Protein AF-A0A3N0BSY7-F1 (afdb_monomer_lite)

Structure (mmCIF, N/CA/C/O backbone):
data_AF-A0A3N0BSY7-F1
#
_entry.id   AF-A0A3N0BSY7-F1
#
loop_
_atom_site.group_PDB
_atom_site.id
_atom_site.type_symbol
_atom_site.label_atom_id
_atom_site.label_alt_id
_atom_site.label_comp_id
_atom_site.label_asym_id
_atom_site.label_entity_id
_atom_site.label_seq_id
_atom_site.pdbx_PDB_ins_code
_atom_site.Cartn_x
_atom_site.Cartn_y
_atom_site.Cartn_z
_atom_site.occupancy
_atom_site.B_iso_or_equiv
_atom_site.auth_seq_id
_atom_site.auth_comp_id
_atom_site.auth_asym_id
_atom_site.auth_atom_id
_atom_site.pdbx_PDB_model_num
ATOM 1 N N . MET A 1 1 ? -25.009 -17.637 57.063 1.00 52.81 1 MET A N 1
ATOM 2 C CA . MET A 1 1 ? -25.276 -16.673 55.966 1.00 52.81 1 MET A CA 1
ATOM 3 C C . MET A 1 1 ? -24.170 -15.632 55.743 1.00 52.81 1 MET A C 1
ATOM 5 O O . MET A 1 1 ? -24.167 -15.025 54.686 1.00 52.81 1 MET A O 1
ATOM 9 N N . LYS A 1 2 ? -23.204 -15.424 56.659 1.00 50.97 2 LYS A N 1
ATOM 10 C CA . LYS A 1 2 ? -22.101 -14.455 56.452 1.00 50.97 2 LYS A CA 1
ATOM 11 C C . LYS A 1 2 ? -21.072 -14.870 55.381 1.00 50.97 2 LYS A C 1
ATOM 13 O O . LYS A 1 2 ? -20.528 -14.005 54.710 1.00 50.97 2 LYS A O 1
ATOM 18 N N . ASN A 1 3 ? -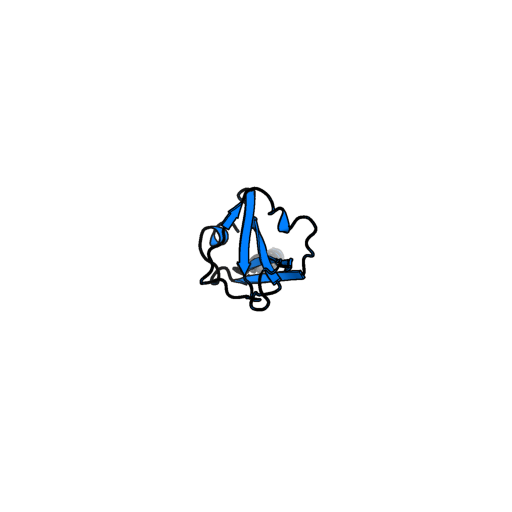20.861 -16.171 55.161 1.00 54.19 3 ASN A N 1
ATOM 19 C CA . ASN A 1 3 ? -19.812 -16.663 54.251 1.00 54.19 3 ASN A CA 1
ATOM 20 C C . ASN A 1 3 ? -20.168 -16.541 52.756 1.00 54.19 3 ASN A C 1
ATOM 22 O O . ASN A 1 3 ? -19.274 -16.492 51.920 1.00 54.19 3 ASN A O 1
ATOM 26 N N . PHE A 1 4 ? -21.458 -16.443 52.412 1.00 57.50 4 PHE A N 1
ATOM 27 C CA . PHE A 1 4 ? -21.905 -16.276 51.021 1.00 57.50 4 PHE A CA 1
ATOM 28 C C . PHE A 1 4 ? -21.656 -14.862 50.481 1.00 57.50 4 PHE A C 1
ATOM 30 O O . PHE A 1 4 ? -21.398 -14.695 49.293 1.00 57.50 4 PHE A O 1
ATOM 37 N N . ILE A 1 5 ? -21.674 -13.851 51.355 1.00 60.69 5 ILE A N 1
ATOM 38 C CA . ILE A 1 5 ? -21.452 -12.447 50.976 1.00 60.69 5 ILE A CA 1
ATOM 39 C C . ILE A 1 5 ? -20.005 -12.241 50.508 1.00 60.69 5 ILE A C 1
ATOM 41 O O . ILE A 1 5 ? -19.756 -11.518 49.547 1.00 60.69 5 ILE A O 1
ATOM 45 N N . VAL A 1 6 ? -19.055 -12.937 51.141 1.00 60.19 6 VAL A N 1
ATOM 46 C CA . VAL A 1 6 ? -17.627 -12.863 50.796 1.00 60.19 6 VAL A CA 1
ATOM 47 C C . VAL A 1 6 ? -17.363 -13.451 49.406 1.00 60.19 6 VAL A C 1
ATOM 49 O O . VAL A 1 6 ? -16.630 -12.857 48.621 1.00 60.19 6 VAL A O 1
ATOM 52 N N . LEU A 1 7 ? -18.011 -14.571 49.070 1.00 58.03 7 LEU A N 1
ATOM 53 C CA . LEU A 1 7 ? -17.904 -15.201 47.749 1.00 58.03 7 LEU A CA 1
ATOM 54 C C . LEU A 1 7 ? -18.484 -14.322 46.631 1.00 58.03 7 LEU A C 1
ATOM 56 O O . LEU A 1 7 ? -17.897 -14.236 45.555 1.00 58.03 7 LEU A O 1
ATOM 60 N N . PHE A 1 8 ? -19.590 -13.621 46.895 1.00 58.25 8 PHE A N 1
ATOM 61 C CA . PHE A 1 8 ? -20.190 -12.704 45.922 1.00 58.25 8 PHE A CA 1
ATOM 62 C C . PHE A 1 8 ? -19.333 -11.452 45.694 1.00 58.25 8 PHE A C 1
ATOM 64 O O . PHE A 1 8 ? -19.147 -11.033 44.553 1.00 58.25 8 PHE A O 1
ATOM 71 N N . ALA A 1 9 ? -18.754 -10.889 46.758 1.00 59.97 9 ALA A N 1
ATOM 72 C CA . ALA A 1 9 ? -17.846 -9.749 46.650 1.00 59.97 9 ALA A CA 1
ATOM 73 C C . ALA A 1 9 ? -16.573 -10.091 45.852 1.00 59.97 9 ALA A C 1
ATOM 75 O O . ALA A 1 9 ? -16.105 -9.269 45.066 1.00 59.97 9 ALA A O 1
ATOM 76 N N . LEU A 1 10 ? -16.051 -11.316 45.997 1.00 56.12 10 LEU A N 1
ATOM 77 C CA . LEU A 1 10 ? -14.873 -11.783 45.260 1.00 56.12 10 LEU A CA 1
ATOM 78 C C . LEU A 1 10 ? -15.155 -12.021 43.766 1.00 56.12 10 LEU A C 1
ATOM 80 O O . LEU A 1 10 ? -14.283 -11.822 42.927 1.00 56.12 10 LEU A O 1
ATOM 84 N N . ALA A 1 11 ? -16.375 -12.436 43.416 1.00 58.53 11 ALA A N 1
ATOM 85 C CA . ALA A 1 11 ? -16.765 -12.624 42.020 1.00 58.53 11 ALA A CA 1
ATOM 86 C C . ALA A 1 11 ? -16.898 -11.281 41.278 1.00 58.53 11 ALA A C 1
ATOM 88 O O . ALA A 1 11 ? -16.488 -11.170 40.124 1.00 58.53 11 ALA A O 1
ATOM 89 N N . ILE A 1 12 ? -17.410 -10.239 41.942 1.00 59.53 12 ILE A N 1
ATOM 90 C CA . ILE A 1 12 ? -17.625 -8.914 41.334 1.00 59.53 12 ILE A CA 1
ATOM 91 C C . ILE A 1 12 ? -16.292 -8.227 40.980 1.00 59.53 12 ILE A C 1
ATOM 93 O O . ILE A 1 12 ? -16.208 -7.547 39.956 1.00 59.53 12 ILE A O 1
ATOM 97 N N . THR A 1 13 ? -15.222 -8.445 41.753 1.00 56.75 13 THR A N 1
ATOM 98 C CA . THR A 1 13 ? -13.900 -7.858 41.459 1.00 56.75 13 THR A CA 1
ATOM 99 C C . THR A 1 13 ? -13.200 -8.507 40.262 1.00 56.75 13 THR A C 1
ATOM 101 O O . THR A 1 13 ? -12.439 -7.829 39.573 1.00 56.75 13 THR A O 1
ATOM 104 N N . LEU A 1 14 ? -13.494 -9.776 39.953 1.00 56.66 14 LEU A N 1
ATOM 105 C CA . LEU A 1 14 ? -12.947 -10.465 38.776 1.00 56.66 14 LEU A CA 1
ATOM 106 C C . LEU A 1 14 ? -13.593 -9.993 37.462 1.00 56.66 14 LEU A C 1
ATOM 108 O O . LEU A 1 14 ? -12.926 -9.968 36.428 1.00 56.66 14 LEU A O 1
ATOM 112 N N . PHE A 1 15 ? -14.860 -9.564 37.489 1.00 56.34 15 PHE A N 1
ATOM 113 C CA . PHE A 1 15 ? -15.540 -9.010 36.309 1.00 56.34 15 PHE A CA 1
ATOM 114 C C . PHE A 1 15 ? -15.300 -7.507 36.105 1.00 56.34 15 PHE A C 1
ATOM 116 O O . PHE A 1 15 ? -15.439 -7.018 34.985 1.00 56.34 15 PHE A O 1
ATOM 123 N N . ALA A 1 16 ? -14.899 -6.772 37.148 1.00 57.22 16 ALA A N 1
ATOM 124 C CA . ALA A 1 16 ? -14.709 -5.321 37.085 1.00 57.22 16 ALA A CA 1
ATOM 125 C C . ALA A 1 16 ? -13.463 -4.869 36.295 1.00 57.22 16 ALA A C 1
ATOM 127 O O . ALA A 1 16 ? -13.333 -3.687 35.988 1.00 57.22 16 ALA A O 1
ATOM 128 N N . CYS A 1 17 ? -12.555 -5.784 35.936 1.00 55.06 17 CYS A N 1
ATOM 129 C CA . CYS A 1 17 ? -11.276 -5.442 35.310 1.00 55.06 17 CYS A CA 1
ATOM 130 C C . CYS A 1 17 ? -11.107 -6.027 33.899 1.00 55.06 17 CYS A C 1
ATOM 132 O O . CYS A 1 17 ? -10.020 -6.446 33.512 1.00 55.06 17 CYS A O 1
ATOM 134 N N . LYS A 1 18 ? -12.161 -6.018 33.075 1.00 53.09 18 LYS A N 1
ATOM 135 C CA . LYS A 1 18 ? -11.959 -5.997 31.618 1.00 53.09 18 LYS A CA 1
ATOM 136 C C . LYS A 1 18 ? -11.784 -4.548 31.186 1.00 53.09 18 LYS A C 1
ATOM 138 O O . LYS A 1 18 ? -12.700 -3.927 30.657 1.00 53.09 18 LYS A O 1
ATOM 143 N N . LYS A 1 19 ? -10.593 -3.994 31.435 1.00 51.72 19 LYS A N 1
ATOM 144 C CA . LYS A 1 19 ? -10.174 -2.767 30.757 1.00 51.72 19 LYS A CA 1
ATOM 145 C C . LYS A 1 19 ? -10.115 -3.125 29.273 1.00 51.72 19 LYS A C 1
ATOM 147 O O . LYS A 1 19 ? -9.222 -3.852 28.853 1.00 51.72 19 LYS A O 1
ATOM 152 N N . SER A 1 20 ? -11.131 -2.709 28.524 1.00 56.50 20 SER A N 1
ATOM 153 C CA . SER A 1 20 ? -11.137 -2.736 27.065 1.00 56.50 20 SER A CA 1
ATOM 154 C C . SER A 1 20 ? -9.917 -1.942 26.612 1.00 56.50 20 SER A C 1
ATOM 156 O O . SER A 1 20 ? -9.950 -0.713 26.619 1.00 56.50 20 SER A O 1
ATOM 158 N N . ILE A 1 21 ? -8.811 -2.626 26.326 1.00 57.41 21 ILE A N 1
ATOM 159 C CA . ILE A 1 21 ? -7.659 -2.007 25.679 1.00 57.41 21 ILE A CA 1
ATOM 160 C C . ILE A 1 21 ? -8.168 -1.660 24.279 1.00 57.41 21 ILE A C 1
ATOM 162 O O . ILE A 1 21 ? -8.556 -2.591 23.570 1.00 57.41 21 ILE A O 1
ATOM 166 N N . PRO A 1 22 ? -8.279 -0.370 23.910 1.00 60.59 22 PRO A N 1
ATOM 167 C CA . PRO A 1 22 ? -8.687 -0.023 22.558 1.00 60.59 22 PRO A CA 1
ATOM 168 C C . PRO A 1 22 ? -7.723 -0.706 21.590 1.00 60.59 22 PRO A C 1
ATOM 170 O O . PRO A 1 22 ? -6.512 -0.729 21.836 1.00 60.59 22 PRO A O 1
ATOM 173 N N . GLU A 1 23 ? -8.263 -1.328 20.542 1.00 61.50 23 GLU A N 1
ATOM 174 C CA . GLU A 1 23 ? -7.421 -1.884 19.488 1.00 61.50 23 GLU A CA 1
ATOM 175 C C . GLU A 1 23 ? -6.504 -0.767 18.972 1.00 61.50 23 GLU A C 1
ATOM 177 O O . GLU A 1 23 ? -6.952 0.373 18.840 1.00 61.50 23 GLU A O 1
ATOM 182 N N . PRO A 1 24 ? -5.206 -1.040 18.760 1.00 67.00 24 PRO A N 1
ATOM 183 C CA . PRO A 1 24 ? -4.291 -0.013 18.291 1.00 67.00 24 PRO A CA 1
ATOM 184 C C . PRO A 1 24 ? -4.788 0.550 16.954 1.00 67.00 24 PRO A C 1
ATOM 186 O O . PRO A 1 24 ? -5.136 -0.224 16.065 1.00 67.00 24 PRO A O 1
ATOM 189 N N . ASP A 1 25 ? -4.782 1.882 16.815 1.00 84.44 25 ASP A N 1
ATOM 190 C CA . ASP A 1 25 ? -5.184 2.624 15.608 1.00 84.44 25 ASP A CA 1
ATOM 191 C C . ASP A 1 25 ? -4.176 2.408 14.466 1.00 84.44 25 ASP A C 1
ATOM 193 O O . ASP A 1 25 ? -3.429 3.308 14.058 1.00 84.44 25 ASP A O 1
ATOM 197 N N . VAL A 1 26 ? -4.097 1.172 13.980 1.00 87.44 26 VAL A N 1
ATOM 198 C CA . VAL A 1 26 ? -3.143 0.727 12.972 1.00 87.44 26 VAL A CA 1
ATOM 199 C C . VAL A 1 26 ? -3.826 -0.109 11.901 1.00 87.44 26 VAL A C 1
ATOM 201 O O . VAL A 1 26 ? -4.761 -0.863 12.162 1.00 87.44 26 VAL A O 1
ATOM 204 N N . ILE A 1 27 ? -3.305 -0.028 10.683 1.00 89.38 27 ILE A N 1
ATOM 205 C CA . ILE A 1 27 ? -3.689 -0.902 9.578 1.00 89.38 27 ILE A CA 1
ATOM 206 C C . ILE A 1 27 ? -2.485 -1.695 9.090 1.00 89.38 27 ILE A C 1
ATOM 208 O O . ILE A 1 27 ? -1.337 -1.277 9.238 1.00 89.38 27 ILE A O 1
ATOM 212 N N . ARG A 1 28 ? -2.758 -2.841 8.469 1.00 91.88 28 ARG A N 1
ATOM 213 C CA . ARG A 1 28 ? -1.739 -3.660 7.809 1.00 91.88 28 ARG A CA 1
ATOM 214 C C . ARG A 1 28 ? -1.766 -3.409 6.309 1.00 91.88 28 ARG A C 1
ATOM 216 O O . ARG A 1 28 ? -2.840 -3.472 5.704 1.00 91.88 28 ARG A O 1
ATOM 223 N N . LEU A 1 29 ? -0.601 -3.140 5.732 1.00 94.88 29 LEU A N 1
ATOM 224 C CA . LEU A 1 29 ? -0.406 -3.033 4.290 1.00 94.88 29 LEU A CA 1
ATOM 225 C C . LEU A 1 29 ? 0.511 -4.166 3.834 1.00 94.88 29 LEU A C 1
ATOM 227 O O . LEU A 1 29 ? 1.564 -4.397 4.427 1.00 94.88 29 LEU A O 1
ATOM 231 N N . LYS A 1 30 ? 0.118 -4.830 2.752 1.00 95.69 30 LYS A N 1
ATOM 232 C CA . LYS A 1 30 ? 0.965 -5.769 2.024 1.00 95.69 30 LYS A CA 1
ATOM 233 C C . LYS A 1 30 ? 1.869 -4.982 1.094 1.00 95.69 30 LYS A C 1
ATOM 235 O O . LYS A 1 30 ? 1.369 -4.151 0.332 1.00 95.69 30 LYS A O 1
ATOM 240 N N . VAL A 1 31 ? 3.167 -5.247 1.144 1.00 96.62 31 VAL A N 1
ATOM 241 C CA . VAL A 1 31 ? 4.143 -4.599 0.267 1.00 96.62 31 VAL A CA 1
ATOM 242 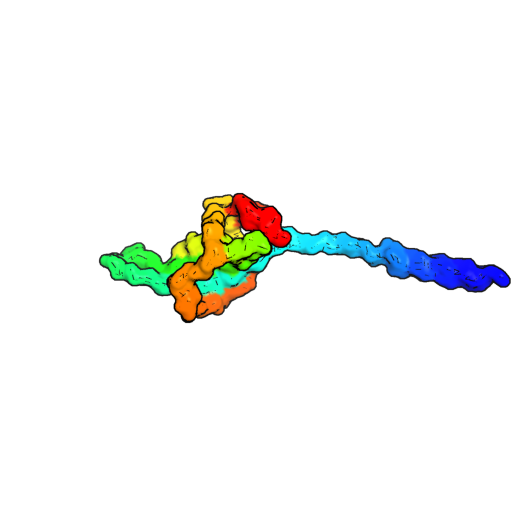C C . VAL A 1 31 ? 4.523 -5.560 -0.845 1.00 96.62 31 VAL A C 1
ATOM 244 O O . VAL A 1 31 ? 5.000 -6.659 -0.573 1.00 96.62 31 VAL A O 1
ATOM 247 N N . TYR A 1 32 ? 4.339 -5.138 -2.088 1.00 96.19 32 TYR A N 1
ATOM 248 C CA . TYR A 1 32 ? 4.815 -5.849 -3.272 1.00 96.19 32 TYR A CA 1
ATOM 249 C C . TYR A 1 32 ? 5.866 -5.007 -3.984 1.00 96.19 32 TYR A C 1
ATOM 251 O O . TYR A 1 32 ? 5.928 -3.788 -3.803 1.00 96.19 32 TYR A O 1
ATOM 259 N N . ILE A 1 33 ? 6.685 -5.666 -4.793 1.00 93.19 33 ILE A N 1
ATOM 260 C CA . ILE A 1 33 ? 7.686 -5.019 -5.632 1.00 93.19 33 ILE A CA 1
ATOM 261 C C . ILE A 1 33 ? 7.531 -5.515 -7.066 1.00 93.19 33 ILE A C 1
ATOM 263 O O . ILE A 1 33 ? 7.392 -6.716 -7.296 1.00 93.19 33 ILE A O 1
ATOM 267 N N . THR A 1 34 ? 7.543 -4.585 -8.014 1.00 91.94 34 THR A N 1
ATOM 268 C CA . THR A 1 34 ? 7.560 -4.877 -9.450 1.00 91.94 34 THR A CA 1
ATOM 269 C C . THR A 1 34 ? 8.746 -4.165 -10.088 1.00 91.94 34 THR A C 1
ATOM 271 O O . THR A 1 34 ? 9.122 -3.070 -9.661 1.00 91.94 34 THR A O 1
ATOM 274 N N . GLU A 1 35 ? 9.358 -4.793 -11.085 1.00 89.31 35 GLU A N 1
ATOM 275 C CA . GLU A 1 35 ? 10.399 -4.167 -11.900 1.00 89.31 35 GLU A CA 1
ATOM 276 C C . GLU A 1 35 ? 9.753 -3.195 -12.894 1.00 89.31 35 GLU A C 1
ATOM 278 O O . GLU A 1 35 ? 8.657 -3.453 -13.397 1.00 89.31 35 GLU A O 1
ATOM 283 N N . ILE A 1 36 ? 10.392 -2.050 -13.121 1.00 85.88 36 ILE A N 1
ATOM 284 C CA . ILE A 1 36 ? 9.946 -1.065 -14.109 1.00 85.88 36 ILE A CA 1
ATOM 285 C C . ILE A 1 36 ? 10.759 -1.298 -15.379 1.00 85.88 36 ILE A C 1
ATOM 287 O O . ILE A 1 36 ? 11.986 -1.286 -15.331 1.00 85.88 36 ILE A O 1
ATOM 291 N N . GLU A 1 37 ? 10.086 -1.484 -16.514 1.00 82.12 37 GLU A N 1
ATOM 292 C CA . GLU A 1 37 ? 10.764 -1.540 -17.808 1.00 82.12 37 GLU A CA 1
ATOM 293 C C . GLU A 1 37 ? 11.323 -0.151 -18.139 1.00 82.12 37 GLU A C 1
ATOM 295 O O . GLU A 1 37 ? 10.577 0.821 -18.278 1.00 82.12 37 GLU A O 1
ATOM 300 N N . HIS A 1 38 ? 12.650 -0.041 -18.190 1.00 76.88 38 HIS A N 1
ATOM 301 C CA . HIS A 1 38 ? 13.326 1.235 -18.396 1.00 76.88 38 HIS A CA 1
ATOM 302 C C . HIS A 1 38 ? 13.354 1.634 -19.856 1.00 76.88 38 HIS A C 1
ATOM 304 O O . HIS A 1 38 ? 13.706 0.847 -20.734 1.00 76.88 38 HIS A O 1
ATOM 310 N N . THR A 1 39 ? 13.097 2.915 -20.090 1.00 72.81 39 THR A N 1
ATOM 311 C CA . THR A 1 39 ? 13.427 3.566 -21.361 1.00 72.81 39 THR A CA 1
ATOM 312 C C . THR A 1 39 ? 14.751 4.337 -21.283 1.00 72.81 39 THR A C 1
ATOM 314 O O . THR A 1 39 ? 15.311 4.694 -22.321 1.00 72.81 39 THR A O 1
ATOM 317 N N . ASN A 1 40 ? 15.279 4.572 -20.069 1.00 74.56 40 ASN A N 1
ATOM 318 C CA . ASN A 1 40 ? 16.534 5.286 -19.802 1.00 74.56 40 ASN A CA 1
ATOM 319 C C . ASN A 1 40 ? 17.177 4.842 -18.464 1.00 74.56 40 ASN A C 1
ATOM 321 O O . ASN A 1 40 ? 16.473 4.567 -17.500 1.00 74.56 40 ASN A O 1
ATOM 325 N N . GLU A 1 41 ? 18.512 4.858 -18.361 1.00 74.19 41 GLU A N 1
ATOM 326 C CA . GLU A 1 41 ? 19.292 4.427 -17.179 1.00 74.19 41 GLU A CA 1
ATOM 327 C C . GLU A 1 41 ? 19.091 5.294 -15.918 1.00 74.19 41 GLU A C 1
ATOM 329 O O . GLU A 1 41 ? 19.477 4.900 -14.820 1.00 74.19 41 GLU A O 1
ATOM 334 N N . ASN A 1 42 ? 18.489 6.479 -16.050 1.00 79.69 42 ASN A N 1
ATOM 335 C CA . ASN A 1 42 ? 18.194 7.363 -14.914 1.00 79.69 42 ASN A CA 1
ATOM 336 C C . ASN A 1 42 ? 16.853 7.048 -14.223 1.00 79.69 42 ASN A C 1
ATOM 338 O O . ASN A 1 42 ? 16.474 7.739 -13.272 1.00 79.69 42 ASN A O 1
ATOM 342 N N . GLU A 1 43 ? 16.109 6.052 -14.707 1.00 78.44 43 GLU A N 1
ATOM 343 C CA . GLU A 1 43 ? 14.813 5.667 -14.155 1.00 78.44 43 GLU A CA 1
ATOM 344 C C . GLU A 1 43 ? 14.972 4.706 -12.959 1.00 78.44 43 GLU A C 1
ATOM 346 O O . GLU A 1 43 ? 15.889 3.885 -12.912 1.00 78.44 43 GLU A O 1
ATOM 351 N N . PRO A 1 44 ? 14.103 4.794 -11.939 1.00 83.62 44 PRO A N 1
ATOM 352 C CA . PRO A 1 44 ? 14.139 3.866 -10.814 1.00 83.62 44 PRO A CA 1
ATOM 353 C C . PRO A 1 44 ? 13.811 2.443 -11.277 1.00 83.62 44 PRO A C 1
ATOM 355 O O . PRO A 1 44 ? 12.851 2.237 -12.008 1.00 83.62 44 PRO A O 1
ATOM 358 N N . SER A 1 45 ? 14.578 1.448 -10.827 1.00 86.00 45 SER A N 1
ATOM 359 C CA . SER A 1 45 ? 14.412 0.035 -11.226 1.00 86.00 45 SER A CA 1
ATOM 360 C C . SER A 1 45 ? 13.151 -0.634 -10.692 1.00 86.00 45 SER A C 1
ATOM 362 O O . SER A 1 45 ? 12.689 -1.617 -11.261 1.00 86.00 45 SER A O 1
ATOM 364 N N . PHE A 1 46 ? 12.592 -0.124 -9.595 1.00 89.19 46 PHE A N 1
ATOM 365 C CA . PHE A 1 46 ? 11.530 -0.813 -8.874 1.00 89.19 46 PHE A CA 1
ATOM 366 C C . PHE A 1 46 ? 10.394 0.116 -8.471 1.00 89.19 46 PHE A C 1
ATOM 368 O O . PHE A 1 46 ? 10.609 1.259 -8.051 1.00 89.19 46 PHE A O 1
ATOM 375 N N . LEU A 1 47 ? 9.185 -0.436 -8.517 1.00 92.19 47 LEU A N 1
ATOM 376 C CA . LEU A 1 47 ? 7.977 0.164 -7.980 1.00 92.19 47 LEU A CA 1
ATOM 377 C C . LEU A 1 47 ? 7.512 -0.641 -6.767 1.00 92.19 47 LEU A C 1
ATOM 379 O O . LEU A 1 47 ? 7.231 -1.836 -6.859 1.00 92.19 47 LEU A O 1
ATOM 383 N N . TYR A 1 48 ? 7.414 0.024 -5.622 1.00 94.69 48 TYR A N 1
ATOM 384 C CA . TYR A 1 48 ? 6.815 -0.537 -4.420 1.00 94.69 48 TYR A CA 1
ATOM 385 C C . TYR A 1 48 ? 5.318 -0.281 -4.439 1.00 94.69 48 TYR A C 1
ATOM 387 O O . TYR A 1 48 ? 4.889 0.864 -4.583 1.00 94.69 48 TYR A O 1
ATOM 395 N N . TRP A 1 49 ? 4.537 -1.329 -4.222 1.00 96.44 49 TRP A N 1
ATOM 396 C CA . TRP A 1 49 ? 3.090 -1.257 -4.090 1.00 96.44 49 TRP A CA 1
ATOM 397 C C . TRP A 1 49 ? 2.694 -1.536 -2.651 1.00 96.44 49 TRP A C 1
ATOM 399 O O . TRP A 1 49 ? 3.053 -2.572 -2.096 1.00 96.44 49 TRP A O 1
ATOM 409 N N . TYR A 1 50 ? 1.910 -0.642 -2.066 1.00 95.75 50 TYR A N 1
ATOM 410 C CA . TYR A 1 50 ? 1.380 -0.788 -0.716 1.00 95.75 50 TYR A CA 1
ATOM 411 C C . TYR A 1 50 ? -0.111 -1.024 -0.819 1.00 95.75 50 TYR A C 1
ATOM 413 O O . TYR A 1 50 ? -0.857 -0.107 -1.155 1.00 95.75 50 TYR A O 1
ATOM 421 N N . VAL A 1 51 ? -0.541 -2.254 -0.563 1.00 95.31 51 VAL A N 1
ATOM 422 C CA . VAL A 1 51 ? -1.895 -2.706 -0.878 1.00 95.31 51 VAL A CA 1
ATOM 423 C C . VAL A 1 51 ? -2.605 -3.194 0.371 1.00 95.31 51 VAL A C 1
ATOM 425 O O . VAL A 1 51 ? -2.043 -3.904 1.206 1.00 95.31 51 VAL A O 1
ATOM 428 N N . ARG A 1 52 ? -3.889 -2.872 0.473 1.00 93.06 52 ARG A N 1
ATOM 429 C CA . ARG A 1 52 ? -4.777 -3.379 1.514 1.00 93.06 52 ARG A CA 1
ATOM 430 C C . ARG A 1 52 ? -6.142 -3.692 0.933 1.00 93.06 52 ARG A C 1
ATOM 432 O O . ARG A 1 52 ? -6.711 -2.889 0.205 1.00 93.06 52 ARG A O 1
ATOM 439 N N . LYS A 1 53 ? -6.706 -4.836 1.309 1.00 92.44 53 LYS A N 1
ATOM 440 C CA . LYS A 1 53 ? -8.093 -5.171 0.981 1.00 92.44 53 LYS A CA 1
ATOM 441 C C . LYS A 1 53 ? -9.047 -4.256 1.757 1.00 92.44 53 LYS A C 1
ATOM 443 O O . LYS A 1 53 ? -8.922 -4.134 2.976 1.00 92.44 53 LYS A O 1
ATOM 448 N N . ALA A 1 54 ? -9.980 -3.626 1.055 1.00 92.06 54 ALA A N 1
ATOM 449 C CA . ALA A 1 54 ? -10.999 -2.766 1.648 1.00 92.06 54 ALA A CA 1
ATOM 450 C C . ALA A 1 54 ? -12.141 -3.610 2.241 1.00 92.06 54 ALA A C 1
ATOM 452 O O . ALA A 1 54 ? -12.514 -4.632 1.651 1.00 92.06 54 ALA A O 1
ATOM 453 N N . LYS A 1 55 ? -12.731 -3.200 3.378 1.00 88.62 55 LYS A N 1
ATOM 454 C CA . LYS A 1 55 ? -13.922 -3.893 3.915 1.00 88.62 55 LYS A CA 1
ATOM 455 C C . LYS A 1 55 ? -15.144 -3.634 3.040 1.00 88.62 55 LYS A C 1
ATOM 457 O O . LYS A 1 55 ? -15.966 -4.528 2.868 1.00 88.62 55 LYS A O 1
ATOM 462 N N . SER A 1 56 ? -15.212 -2.449 2.435 1.00 86.31 56 SER A N 1
ATOM 463 C CA . SER A 1 56 ? -16.207 -2.087 1.417 1.00 86.31 56 SER A CA 1
ATOM 464 C C . SER A 1 56 ? -16.097 -2.883 0.102 1.00 86.31 56 SER A C 1
ATOM 466 O O . SER A 1 56 ? -16.983 -2.783 -0.745 1.00 86.31 56 SER A O 1
ATOM 468 N N . GLY A 1 57 ? -15.054 -3.706 -0.059 1.00 91.00 57 GLY A N 1
ATOM 469 C CA . GLY A 1 57 ? -14.772 -4.473 -1.271 1.00 91.00 57 GLY A CA 1
ATOM 470 C C . GLY A 1 57 ? -13.672 -3.839 -2.121 1.00 91.00 57 GLY A C 1
ATOM 471 O O . GLY A 1 57 ? -13.452 -2.631 -2.094 1.00 91.00 57 GLY A O 1
ATOM 472 N N . GLY A 1 58 ? -12.949 -4.671 -2.870 1.00 93.62 58 GLY A N 1
ATOM 473 C CA . GLY A 1 58 ? -11.774 -4.244 -3.627 1.00 93.62 58 GLY A CA 1
ATOM 474 C C . GLY A 1 58 ? -10.541 -3.986 -2.760 1.00 93.62 58 GLY A C 1
ATOM 475 O O . GLY A 1 58 ? -10.352 -4.606 -1.707 1.00 93.62 58 GLY A O 1
ATOM 476 N N . PHE A 1 59 ? -9.680 -3.083 -3.222 1.00 94.31 59 PHE A N 1
ATOM 477 C CA . PHE A 1 59 ? -8.360 -2.813 -2.669 1.00 94.31 59 PHE A CA 1
ATOM 478 C C . PHE A 1 59 ? -8.071 -1.317 -2.651 1.00 94.31 59 PHE A C 1
ATOM 480 O O . PHE A 1 59 ? -8.362 -0.601 -3.608 1.00 94.31 59 PHE A O 1
ATOM 487 N N . TYR A 1 60 ? -7.444 -0.865 -1.571 1.00 94.88 60 TYR A N 1
ATOM 488 C CA . TYR A 1 60 ? -6.706 0.384 -1.561 1.00 94.88 60 TYR A CA 1
ATOM 489 C C . TYR A 1 60 ? -5.253 0.118 -1.913 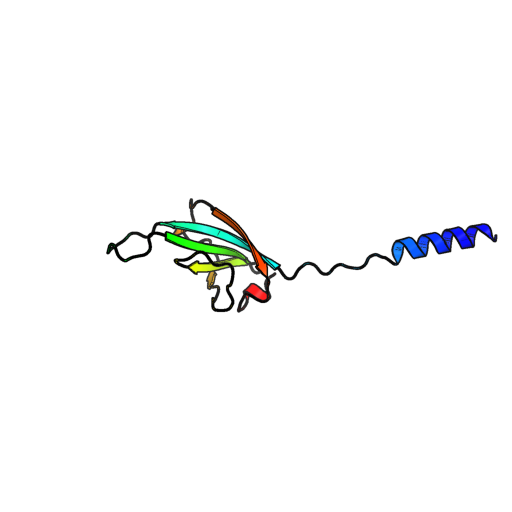1.00 94.88 60 TYR A C 1
ATOM 491 O O . TYR A 1 60 ? -4.659 -0.824 -1.380 1.00 94.88 60 TYR A O 1
ATOM 499 N N . TYR A 1 61 ? -4.672 0.966 -2.753 1.00 94.62 61 TYR A N 1
ATOM 500 C CA . TYR A 1 61 ? -3.247 0.906 -3.035 1.00 94.62 61 TYR A CA 1
ATOM 501 C C . TYR A 1 61 ? -2.620 2.279 -3.238 1.00 94.62 61 TYR A C 1
ATOM 503 O O . TYR A 1 61 ? -3.280 3.243 -3.629 1.00 94.62 61 TYR A O 1
ATOM 511 N N . VAL A 1 62 ? -1.315 2.337 -3.014 1.00 95.19 62 VAL A N 1
ATOM 512 C CA . VAL A 1 62 ? -0.464 3.428 -3.475 1.00 95.19 62 VAL A CA 1
ATOM 513 C C . VAL A 1 62 ? 0.870 2.863 -3.938 1.00 95.19 62 VAL A C 1
ATOM 515 O O . VAL A 1 62 ? 1.286 1.796 -3.480 1.00 95.19 62 VAL A O 1
ATOM 518 N N . THR A 1 63 ? 1.526 3.564 -4.854 1.00 94.38 63 THR A N 1
ATOM 519 C CA . THR A 1 63 ? 2.832 3.181 -5.378 1.00 94.38 63 THR A CA 1
ATOM 520 C C . THR A 1 63 ? 3.894 4.205 -5.007 1.00 94.38 63 THR A C 1
ATOM 522 O O . THR A 1 63 ? 3.607 5.388 -4.824 1.00 94.38 63 THR A O 1
ATOM 525 N N . SER A 1 64 ? 5.136 3.753 -4.869 1.00 93.69 64 SER A N 1
ATOM 526 C CA . SER A 1 64 ? 6.287 4.633 -4.680 1.00 93.69 64 SER A CA 1
ATOM 527 C C . SER A 1 64 ? 7.540 3.993 -5.254 1.00 93.69 64 SER A C 1
ATOM 529 O O . SER A 1 64 ? 7.709 2.779 -5.199 1.00 93.69 64 SER A O 1
ATOM 531 N N . THR A 1 65 ? 8.454 4.805 -5.768 1.00 92.56 65 THR A N 1
ATOM 532 C CA . THR A 1 65 ? 9.782 4.356 -6.215 1.00 92.56 65 THR A CA 1
ATOM 533 C C . THR A 1 65 ? 10.773 4.251 -5.050 1.00 92.56 65 THR A C 1
ATOM 535 O O . THR A 1 65 ? 11.928 3.869 -5.232 1.00 92.56 65 THR A O 1
ATOM 538 N N . LYS A 1 66 ? 10.329 4.573 -3.826 1.00 91.25 66 LYS A N 1
ATOM 539 C CA . LYS A 1 66 ? 11.098 4.452 -2.584 1.00 91.25 66 LYS A CA 1
ATOM 540 C C . LYS A 1 66 ? 10.297 3.691 -1.524 1.00 91.25 66 LYS A C 1
ATOM 542 O O . LYS A 1 66 ? 9.072 3.793 -1.439 1.00 91.25 66 LYS A O 1
ATOM 547 N N . ARG A 1 67 ? 11.004 2.954 -0.664 1.00 91.19 67 ARG A N 1
ATOM 548 C CA . ARG A 1 67 ? 10.425 2.372 0.556 1.00 91.19 67 ARG A CA 1
ATOM 549 C C . ARG A 1 67 ? 9.968 3.509 1.478 1.00 91.19 67 ARG A C 1
ATOM 551 O O . ARG A 1 67 ? 10.755 4.408 1.762 1.00 91.19 67 ARG A O 1
ATOM 558 N N . THR A 1 68 ? 8.728 3.464 1.955 1.00 90.12 68 THR A N 1
ATOM 559 C CA . THR A 1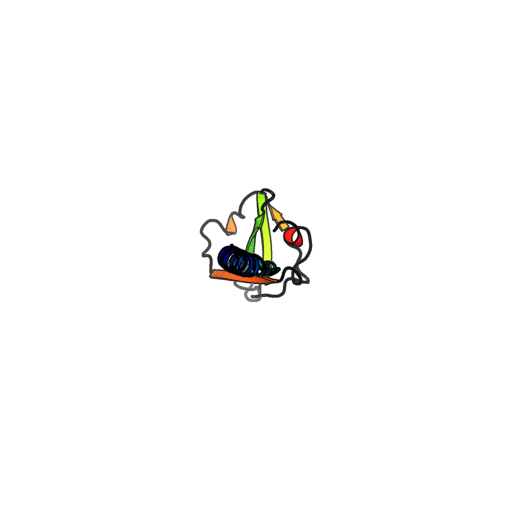 68 ? 8.184 4.427 2.921 1.00 90.12 68 THR A CA 1
ATOM 560 C C . THR A 1 68 ? 7.323 3.722 3.967 1.00 90.12 68 THR A C 1
ATOM 562 O O . THR A 1 68 ? 6.758 2.658 3.714 1.00 90.12 68 THR A O 1
ATOM 565 N N . LEU A 1 69 ? 7.258 4.317 5.156 1.00 86.69 69 LEU A N 1
ATOM 566 C CA . LEU A 1 69 ? 6.352 3.946 6.248 1.00 86.69 69 LEU A CA 1
ATOM 567 C C . LEU A 1 69 ? 5.469 5.130 6.682 1.00 86.69 69 LEU A C 1
ATOM 569 O O . LEU A 1 69 ? 4.587 4.967 7.525 1.00 86.69 69 LEU A O 1
ATOM 573 N N . ASP A 1 70 ? 5.708 6.311 6.108 1.00 87.75 70 ASP A N 1
ATOM 574 C CA . ASP A 1 70 ? 4.897 7.506 6.291 1.00 87.75 70 ASP A CA 1
ATOM 575 C C . ASP A 1 70 ? 4.124 7.770 4.996 1.00 87.75 70 ASP A C 1
ATOM 577 O O . ASP A 1 70 ? 4.715 7.912 3.920 1.00 87.75 70 ASP A O 1
ATOM 581 N N . PHE A 1 71 ? 2.798 7.774 5.108 1.00 91.81 71 PHE A N 1
ATOM 582 C CA . PHE A 1 71 ? 1.873 7.946 3.995 1.00 91.81 71 PHE A CA 1
ATOM 583 C C . PHE A 1 71 ? 1.036 9.222 4.145 1.00 91.81 71 PHE A C 1
ATOM 585 O O . PHE A 1 71 ? 0.004 9.355 3.487 1.00 91.81 71 PHE A O 1
ATOM 592 N N . THR A 1 72 ? 1.466 10.157 4.999 1.00 88.88 72 THR A N 1
ATOM 593 C CA . THR A 1 72 ? 0.719 11.388 5.298 1.00 88.88 72 THR A CA 1
ATOM 594 C C . THR A 1 72 ? 0.440 12.202 4.029 1.00 88.88 72 THR A C 1
ATOM 596 O O . THR A 1 72 ? -0.672 12.697 3.845 1.00 88.88 72 THR A O 1
ATOM 599 N N . ASP A 1 73 ? 1.410 12.240 3.110 1.00 89.81 73 ASP A N 1
ATOM 600 C CA . ASP A 1 73 ? 1.323 12.959 1.831 1.00 89.81 73 ASP A CA 1
ATOM 601 C C . ASP A 1 73 ? 0.787 12.103 0.669 1.00 89.81 73 ASP A C 1
ATOM 603 O O . ASP A 1 73 ? 0.710 12.561 -0.473 1.00 89.81 73 ASP A O 1
ATOM 607 N N . TYR A 1 74 ? 0.425 10.844 0.927 1.00 90.50 74 TYR A N 1
ATOM 608 C CA . TYR A 1 74 ? 0.017 9.899 -0.106 1.00 90.50 74 TYR A CA 1
ATOM 609 C C . TYR A 1 74 ? -1.503 9.752 -0.155 1.00 90.50 74 TYR A C 1
ATOM 611 O O . TYR A 1 74 ? -2.178 9.562 0.858 1.00 90.50 74 TYR A O 1
ATOM 619 N N . ASN A 1 75 ? -2.043 9.753 -1.372 1.00 90.19 75 ASN A N 1
ATOM 620 C CA . ASN A 1 75 ? -3.446 9.447 -1.618 1.00 90.19 75 ASN A CA 1
ATOM 621 C C . ASN A 1 75 ? -3.575 8.010 -2.119 1.00 90.19 75 ASN A C 1
ATOM 623 O O . ASN A 1 75 ? -3.057 7.662 -3.180 1.00 90.19 75 ASN A O 1
ATOM 627 N N . PHE A 1 76 ? -4.278 7.178 -1.352 1.00 93.06 76 PHE A N 1
ATOM 628 C CA . PHE A 1 76 ? -4.572 5.809 -1.757 1.00 93.06 76 PHE A CA 1
ATOM 629 C C . PHE A 1 76 ? -5.685 5.789 -2.803 1.00 93.06 76 PHE A C 1
ATOM 631 O O . PHE A 1 76 ? -6.758 6.364 -2.607 1.00 93.06 76 PHE A O 1
ATOM 638 N N . ASN A 1 77 ? -5.441 5.062 -3.886 1.00 93.06 77 ASN A N 1
ATOM 639 C CA . ASN A 1 77 ? -6.430 4.766 -4.911 1.00 93.06 77 ASN A CA 1
ATOM 640 C C . ASN A 1 77 ? -7.286 3.577 -4.474 1.00 93.06 77 ASN A C 1
ATOM 642 O O . ASN A 1 77 ? -6.788 2.679 -3.798 1.00 93.06 77 ASN A O 1
ATOM 646 N N . HIS A 1 78 ? -8.558 3.556 -4.875 1.00 93.75 78 HIS A N 1
ATOM 647 C CA . HIS A 1 78 ? -9.465 2.427 -4.652 1.00 93.75 78 HIS A CA 1
ATOM 648 C C . HIS A 1 78 ? -9.787 1.751 -5.981 1.00 93.75 78 HIS A C 1
ATOM 650 O O . HIS A 1 78 ? -10.167 2.420 -6.940 1.00 93.75 78 HIS A O 1
ATOM 656 N N . ILE A 1 79 ? -9.626 0.433 -6.032 1.00 93.69 79 ILE A N 1
ATOM 657 C CA . ILE A 1 79 ? -9.882 -0.397 -7.213 1.00 93.69 79 ILE A CA 1
ATOM 658 C C . ILE A 1 79 ? -10.628 -1.660 -6.807 1.00 93.69 79 ILE A C 1
ATOM 660 O O . ILE A 1 79 ? -10.452 -2.174 -5.707 1.00 93.69 79 ILE A O 1
ATOM 664 N N . LEU A 1 80 ? -11.476 -2.178 -7.693 1.00 94.88 80 LEU A N 1
ATOM 665 C CA . LEU A 1 80 ? -12.309 -3.345 -7.388 1.00 94.88 80 LEU A CA 1
ATOM 666 C C . LEU A 1 80 ? -11.532 -4.665 -7.446 1.00 94.88 80 LEU A C 1
ATOM 668 O O . LEU A 1 80 ? -11.791 -5.564 -6.651 1.00 94.88 80 LEU A O 1
ATOM 672 N N . ASN A 1 81 ? -10.567 -4.760 -8.356 1.00 93.62 81 ASN A N 1
ATOM 673 C CA . ASN A 1 81 ? -9.751 -5.950 -8.577 1.00 93.62 81 ASN A CA 1
ATOM 674 C C . ASN A 1 81 ? -8.280 -5.624 -8.312 1.00 93.62 81 ASN A C 1
ATOM 676 O O . ASN A 1 81 ? -7.899 -4.457 -8.342 1.00 93.62 81 ASN A O 1
ATOM 680 N N . MET A 1 82 ? -7.469 -6.645 -8.034 1.00 89.06 82 MET A N 1
ATOM 681 C CA . MET A 1 82 ? -6.021 -6.479 -7.885 1.00 89.06 82 MET A CA 1
ATOM 682 C C . MET A 1 82 ? -5.428 -5.972 -9.216 1.00 89.06 82 MET A C 1
ATOM 684 O O . MET A 1 82 ? -5.890 -6.420 -10.266 1.00 89.06 82 MET A O 1
ATOM 688 N N . PRO A 1 83 ? -4.446 -5.050 -9.211 1.00 87.12 83 PRO A N 1
ATOM 689 C CA . PRO A 1 83 ? -3.732 -4.674 -10.427 1.00 87.12 83 PRO A CA 1
ATOM 690 C C . PRO A 1 83 ? -3.094 -5.906 -11.069 1.00 87.12 83 PRO A C 1
ATOM 692 O O . PRO A 1 83 ? -2.513 -6.727 -10.357 1.00 87.12 83 PRO A O 1
ATOM 695 N N . THR A 1 84 ? -3.158 -6.004 -12.396 1.00 88.44 84 THR A N 1
ATOM 696 C CA . THR A 1 84 ? -2.552 -7.107 -13.161 1.00 88.44 84 THR A CA 1
ATOM 697 C C . THR A 1 84 ? -1.048 -7.198 -12.943 1.00 88.44 84 THR A C 1
ATOM 699 O O . THR A 1 84 ? -0.508 -8.291 -12.873 1.00 88.44 84 THR A O 1
ATOM 702 N N . ASP A 1 85 ? -0.380 -6.064 -12.724 1.00 86.38 85 ASP A N 1
ATOM 703 C CA . ASP A 1 85 ? 1.061 -6.003 -12.437 1.00 86.38 85 ASP A CA 1
ATOM 704 C C . ASP A 1 85 ? 1.433 -6.729 -11.135 1.00 86.38 85 ASP A C 1
ATOM 706 O O . ASP A 1 85 ? 2.587 -7.090 -10.918 1.00 86.38 85 ASP A O 1
ATOM 710 N N . LEU A 1 86 ? 0.452 -6.940 -10.251 1.00 89.88 86 LEU A N 1
ATOM 711 C CA . LEU A 1 86 ? 0.623 -7.680 -9.008 1.00 89.88 86 LEU A CA 1
ATOM 712 C C . LEU A 1 86 ? 0.212 -9.152 -9.120 1.00 89.88 86 LEU A C 1
ATOM 714 O O . LEU A 1 86 ? 0.419 -9.913 -8.171 1.00 89.88 86 LEU A O 1
ATOM 718 N N . GLU A 1 87 ? -0.346 -9.582 -10.254 1.00 83.31 87 GLU A N 1
ATOM 719 C CA . GLU A 1 87 ? -0.644 -10.990 -10.503 1.00 83.31 87 GLU A CA 1
ATOM 720 C C . GLU A 1 87 ? 0.670 -11.763 -10.674 1.00 83.31 87 GLU A C 1
ATOM 722 O O . GLU A 1 87 ? 1.366 -11.661 -11.677 1.00 83.31 87 GLU A O 1
ATOM 727 N N . GLY A 1 88 ? 1.041 -12.527 -9.644 1.00 81.00 88 GLY A N 1
ATOM 728 C CA . GLY A 1 88 ? 2.308 -13.263 -9.601 1.00 81.00 88 GLY A CA 1
ATOM 729 C C . GLY A 1 88 ? 3.491 -12.468 -9.040 1.00 81.00 88 GLY A C 1
ATOM 730 O O . GLY A 1 88 ? 4.569 -13.040 -8.880 1.00 81.00 88 GLY A O 1
ATOM 731 N N . ALA A 1 89 ? 3.301 -11.195 -8.675 1.00 87.38 89 ALA A N 1
ATOM 732 C CA . ALA A 1 89 ? 4.332 -10.420 -7.994 1.00 87.38 89 ALA A CA 1
ATOM 733 C C . ALA A 1 89 ? 4.632 -10.994 -6.600 1.00 87.38 89 ALA A C 1
ATOM 735 O O . ALA A 1 89 ? 3.738 -11.426 -5.865 1.00 87.38 89 ALA A O 1
ATOM 736 N N . PHE A 1 90 ? 5.905 -10.962 -6.209 1.00 86.25 90 PHE A N 1
ATOM 737 C CA . PHE A 1 90 ? 6.323 -11.435 -4.896 1.00 86.25 90 PHE A CA 1
ATOM 738 C C . PHE A 1 90 ? 5.918 -10.430 -3.808 1.00 86.25 90 PHE A C 1
ATOM 740 O O . PHE A 1 90 ? 6.251 -9.243 -3.878 1.00 86.25 90 PHE A O 1
ATOM 747 N N . GLN A 1 91 ? 5.206 -10.906 -2.782 1.00 93.25 91 GLN A N 1
ATOM 748 C CA . GLN A 1 91 ? 4.938 -10.104 -1.590 1.00 93.25 91 GLN A CA 1
ATOM 749 C C . GLN A 1 91 ? 6.231 -10.002 -0.773 1.00 93.25 91 GLN A C 1
ATOM 751 O O . GLN A 1 91 ? 6.720 -11.000 -0.251 1.00 93.25 91 GLN A O 1
ATOM 756 N N . LEU A 1 92 ? 6.775 -8.792 -0.660 1.00 93.25 92 LEU A N 1
ATOM 757 C CA . LEU A 1 92 ? 8.036 -8.520 0.024 1.0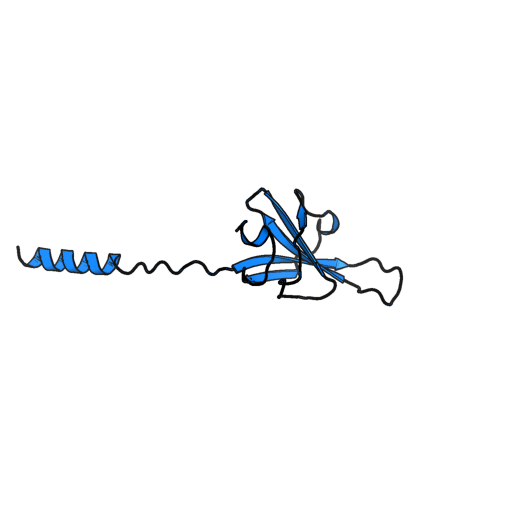0 93.25 92 LEU A CA 1
ATOM 758 C C . LEU A 1 92 ? 7.881 -8.498 1.549 1.00 93.25 92 LEU A C 1
ATOM 760 O O . LEU A 1 92 ? 8.757 -8.981 2.259 1.00 93.25 92 LEU A O 1
ATOM 764 N N . ASP A 1 93 ? 6.812 -7.874 2.049 1.00 93.44 93 ASP A N 1
ATOM 765 C CA . ASP A 1 93 ? 6.649 -7.580 3.477 1.00 93.44 93 ASP A CA 1
ATOM 766 C C . ASP A 1 93 ? 5.170 -7.372 3.854 1.00 93.44 93 ASP A C 1
ATOM 768 O O . ASP A 1 93 ? 4.320 -7.132 2.989 1.00 93.44 93 ASP A O 1
ATOM 772 N N . ASP A 1 94 ? 4.884 -7.421 5.153 1.00 94.94 94 ASP A N 1
ATOM 773 C CA . ASP A 1 94 ? 3.623 -7.006 5.772 1.00 94.94 94 ASP A CA 1
ATOM 774 C C . ASP A 1 94 ? 3.919 -5.919 6.812 1.00 94.94 94 ASP A C 1
ATOM 776 O O . ASP A 1 94 ? 4.391 -6.195 7.917 1.00 94.94 94 ASP A O 1
ATOM 780 N N . ILE A 1 95 ? 3.610 -4.666 6.481 1.00 94.19 95 ILE A N 1
ATOM 781 C CA . ILE A 1 95 ? 3.907 -3.525 7.353 1.00 94.19 95 ILE A CA 1
ATOM 782 C C . ILE A 1 95 ? 2.680 -3.100 8.160 1.00 94.19 95 ILE A C 1
ATOM 784 O O . ILE A 1 95 ? 1.538 -3.216 7.712 1.00 94.19 95 ILE A O 1
ATOM 788 N N . VAL A 1 96 ? 2.926 -2.568 9.356 1.00 91.81 96 VAL A N 1
ATOM 789 C CA . VAL A 1 96 ? 1.905 -1.972 10.225 1.00 91.81 96 VAL A CA 1
ATOM 790 C C . VAL A 1 96 ? 2.067 -0.457 10.192 1.00 91.81 96 VAL A C 1
ATOM 792 O O . VAL A 1 96 ? 3.153 0.054 10.456 1.00 91.81 96 VAL A O 1
ATOM 795 N N . VAL A 1 97 ? 0.990 0.256 9.875 1.00 90.56 97 VAL A N 1
ATOM 796 C CA . VAL A 1 97 ? 0.984 1.714 9.699 1.00 90.56 97 VAL A CA 1
ATOM 797 C C . VAL A 1 97 ? -0.057 2.325 10.622 1.00 90.56 97 VAL A C 1
ATOM 799 O O . VAL A 1 97 ? -1.186 1.842 10.678 1.00 90.56 97 VAL A O 1
ATOM 802 N N . SER A 1 98 ? 0.301 3.393 11.337 1.00 88.50 98 SER A N 1
ATOM 803 C CA . SER A 1 98 ? -0.669 4.143 12.140 1.00 88.50 98 SER A CA 1
ATOM 804 C C . SER A 1 98 ? -1.700 4.826 11.244 1.00 88.50 98 SER A C 1
ATOM 806 O O . SER A 1 98 ? -1.333 5.449 10.248 1.00 88.50 98 SER A O 1
ATOM 808 N N . ILE A 1 99 ? -2.979 4.776 11.626 1.00 87.44 99 ILE A N 1
ATOM 809 C CA . ILE A 1 99 ? -4.069 5.458 10.910 1.00 87.44 99 ILE A CA 1
ATOM 810 C C . ILE A 1 99 ? -3.789 6.963 10.779 1.00 87.44 99 ILE A C 1
ATOM 812 O O . ILE A 1 99 ? -4.158 7.571 9.774 1.00 87.44 99 ILE A O 1
ATOM 816 N N . ASN A 1 100 ? -3.081 7.561 11.741 1.00 86.44 100 ASN A N 1
ATOM 817 C CA . ASN A 1 100 ? -2.710 8.976 11.709 1.00 86.44 100 ASN A CA 1
ATOM 818 C C . ASN A 1 100 ? -1.804 9.332 10.522 1.00 86.44 100 ASN A C 1
ATOM 820 O O . ASN A 1 100 ? -1.933 10.433 9.992 1.00 86.44 100 ASN A O 1
ATOM 824 N N . ASN A 1 101 ? -0.996 8.378 10.050 1.00 87.19 101 ASN A N 1
ATOM 825 C CA . ASN A 1 101 ? -0.064 8.546 8.932 1.00 87.19 101 ASN A CA 1
ATOM 826 C C . ASN A 1 101 ? -0.704 8.231 7.570 1.00 87.19 101 ASN A C 1
ATOM 828 O O . ASN A 1 101 ? 0.011 8.019 6.601 1.00 87.19 101 ASN A O 1
ATOM 832 N N . LEU A 1 102 ? -2.030 8.107 7.483 1.00 86.25 102 LEU A N 1
ATOM 833 C CA . LEU A 1 102 ? -2.749 7.847 6.229 1.00 86.25 102 LEU A CA 1
ATOM 834 C C . LEU A 1 102 ? -3.552 9.073 5.794 1.00 86.25 102 LEU A C 1
ATOM 836 O O . LEU A 1 102 ? -3.692 10.034 6.545 1.00 86.25 102 LEU A O 1
ATOM 840 N N . ASN A 1 103 ? -4.187 9.026 4.625 1.00 82.12 103 ASN A N 1
ATOM 841 C CA . ASN A 1 103 ? -5.171 10.030 4.227 1.00 82.12 103 ASN A CA 1
ATOM 842 C C . ASN A 1 103 ? -6.343 9.414 3.441 1.00 82.12 103 ASN A C 1
ATOM 844 O O . ASN A 1 103 ? -6.211 8.352 2.836 1.00 82.12 103 ASN A O 1
ATOM 848 N N . GLY A 1 104 ? -7.504 10.073 3.455 1.00 83.50 104 GLY A N 1
ATOM 849 C CA . GLY A 1 104 ? -8.688 9.666 2.693 1.00 83.50 104 GLY A CA 1
ATOM 850 C C . GLY A 1 104 ? -9.451 8.460 3.260 1.00 83.50 104 GLY A C 1
ATOM 851 O O . GLY A 1 104 ? -9.363 8.136 4.442 1.00 83.50 104 GLY A O 1
ATOM 852 N N . LYS A 1 105 ? -10.238 7.791 2.405 1.00 83.62 105 LYS A N 1
ATOM 853 C CA . LYS A 1 105 ? -11.220 6.756 2.803 1.00 83.62 105 LYS A CA 1
ATOM 854 C C . LYS A 1 105 ? -10.610 5.516 3.464 1.00 83.62 105 LYS A C 1
ATOM 856 O O . LYS A 1 105 ? -11.267 4.882 4.285 1.00 83.62 105 LYS A O 1
ATOM 861 N N . ILE A 1 106 ? -9.348 5.200 3.172 1.00 86.06 106 ILE A N 1
ATOM 862 C CA . ILE A 1 106 ? -8.634 4.090 3.821 1.00 86.06 106 ILE A CA 1
ATOM 863 C C . ILE A 1 106 ? -8.555 4.266 5.348 1.00 86.06 106 ILE A C 1
ATOM 865 O O . ILE A 1 106 ? -8.554 3.265 6.065 1.00 86.06 106 ILE A O 1
ATOM 869 N N . LYS A 1 107 ? -8.557 5.520 5.843 1.00 82.44 107 LYS A N 1
ATOM 870 C CA . LYS A 1 107 ? -8.564 5.852 7.277 1.00 82.44 107 LYS A CA 1
ATOM 871 C C . LYS A 1 107 ? -9.833 5.437 7.992 1.00 82.44 107 LYS A C 1
ATOM 873 O O . LYS A 1 107 ? -9.790 5.361 9.204 1.00 82.44 107 LYS A O 1
ATOM 878 N N . THR A 1 108 ? -10.947 5.255 7.289 1.00 81.94 108 THR A N 1
ATOM 879 C CA . THR A 1 108 ? -12.271 4.996 7.884 1.00 81.94 108 THR A CA 1
ATOM 880 C C . THR A 1 108 ? -12.835 3.634 7.496 1.00 81.94 108 THR A C 1
ATOM 882 O O . THR A 1 108 ? -13.822 3.188 8.065 1.00 81.94 108 THR A O 1
ATOM 885 N N . ASP A 1 109 ? -12.216 2.974 6.521 1.00 77.44 109 ASP A N 1
ATOM 886 C CA . ASP A 1 109 ? -12.588 1.653 6.016 1.00 77.44 109 ASP A CA 1
ATOM 887 C C . ASP A 1 109 ? -11.698 0.582 6.673 1.00 77.44 109 ASP A C 1
ATOM 889 O O . ASP A 1 109 ? -10.937 -0.123 5.999 1.00 77.44 109 ASP A O 1
ATOM 893 N N . TYR A 1 110 ? -11.686 0.540 8.013 1.00 64.75 110 TYR A N 1
ATOM 894 C CA . TYR A 1 110 ? -10.865 -0.374 8.819 1.00 64.75 110 TYR A CA 1
ATOM 895 C C . TYR A 1 110 ? -11.625 -1.278 9.759 1.00 64.75 110 TYR A C 1
ATOM 897 O O . TYR A 1 110 ? -12.819 -1.048 10.043 1.00 64.75 110 TYR A O 1
#

Radius of gyration: 22.91 Å; chains: 1; bounding box: 45×30×78 Å

pLDDT: mean 81.91, std 14.13, range [50.97, 96.62]

Organism: NCBI:txid1268550

Foldseek 3Di:
DVVVVVVVVVVVVVVVPPPVPDDAQKDKWFWFKFADDDPDPVDQGIKIKTWDAFPVAAIWIDIDSDDDQACQVPDTDGDRYDPPRCVPTDGDDIDMHHLNRHDDPVSVRD

Secondary structure (DSSP, 8-state):
-HHHHHHHHHHHHHHTT----PPPSEEEEEEEEEE---SSTTS-SEEEEEEEE-TTSSEEEEEESS--S--TTPPPEEESS--GGGTT--EEEEEEEEGGG--SGGGT--

Sequence (110 aa):
MKNFIVLFALAIT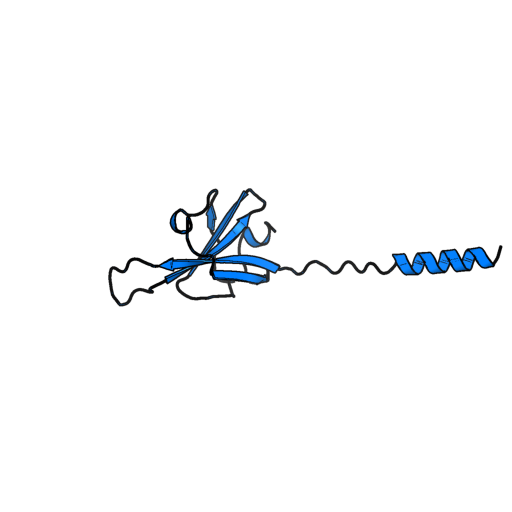LFACKKSIPEPDVIRLKVYITEIEHTNENEPSFLYWYVRKAKSGGFYYVTSTKRTLDFTDYNFNHILNMPTDLEGAFQLDDIVVSINNLNGKIKTDY